Protein AF-A0AAE1P0F6-F1 (afdb_monomer_lite)

pLDDT: mean 73.43, std 17.37, range [42.53, 97.75]

Radius of gyration: 44.33 Å; chains: 1; bounding box: 72×64×159 Å

Foldseek 3Di:
DDDDDDDDDDDDDDVPVVVVVVVVVVVPPPDPPDPPPPDPDDDDVDVPLLNVLLVQLLVVVVVVDDLVVSCVVSVDDSVSSVVSVVQCVVVVNPDRDDPPDDPPDDPPQPPVLVVVLVVVCVVPVPDDPVNSVVVSCVVVVVPPVPPPPPPPPPPPPPPDDDDDDDDDDDDDDD

Sequence (174 aa):
MYYFRSAEVSLVFVPKLVQFLARIIIMGKKKDLTSDQISSRTKKKDLTSDQISSRTIVSLHKAKQSVKEITKIVGVSERTVRNWVAKFKSSGGIQTPAKKKRPGMVKKISLRIRNVITWQIDADPHITSRVLNEKKTSIVGKCISKNRWWMPAMTTLVTTGAVHGLNPTSLITR

Organism: NCBI:txid1843537

InterPro domains:
  IPR009057 Homedomain-like superfamily [SSF46689] (56-135)
  IPR036388 Winged helix-like DNA-binding domain superfamily [G3DSA:1.10.10.10] (41-95)

Structure (mmCIF, N/CA/C/O backbone):
data_AF-A0AAE1P0F6-F1
#
_entry.id   AF-A0AAE1P0F6-F1
#
loop_
_atom_site.group_PDB
_atom_site.id
_atom_site.type_symbol
_atom_site.label_atom_id
_atom_site.label_alt_id
_atom_site.label_comp_id
_atom_site.label_asym_id
_atom_site.label_entity_id
_atom_site.label_seq_id
_atom_site.pdbx_PDB_ins_code
_atom_site.Cartn_x
_atom_site.Cartn_y
_atom_site.Cartn_z
_atom_site.occupancy
_atom_site.B_iso_or_equiv
_atom_site.auth_seq_id
_atom_site.auth_comp_id
_atom_site.auth_asym_id
_atom_site.auth_atom_id
_atom_site.pdbx_PDB_model_num
ATOM 1 N N . MET A 1 1 ? -39.406 -5.003 86.682 1.00 58.59 1 MET A N 1
ATOM 2 C CA . MET A 1 1 ? -38.177 -4.694 87.445 1.00 58.59 1 MET A CA 1
ATOM 3 C C . MET A 1 1 ? -37.125 -5.744 87.115 1.00 58.59 1 MET A C 1
ATOM 5 O O . MET A 1 1 ? -37.352 -6.889 87.461 1.00 58.59 1 MET A O 1
ATOM 9 N N . TYR A 1 2 ? -36.075 -5.390 86.367 1.00 50.00 2 TYR A N 1
ATOM 10 C CA . TYR A 1 2 ? -34.651 -5.505 86.733 1.00 50.00 2 TYR A CA 1
ATOM 11 C C . TYR A 1 2 ? -33.810 -4.919 85.585 1.00 50.00 2 TYR A C 1
ATOM 13 O O . TYR A 1 2 ? -33.950 -5.293 84.425 1.00 50.00 2 TYR A O 1
ATOM 21 N N . TYR A 1 3 ? -33.007 -3.925 85.955 1.00 59.88 3 TYR A N 1
ATOM 22 C CA .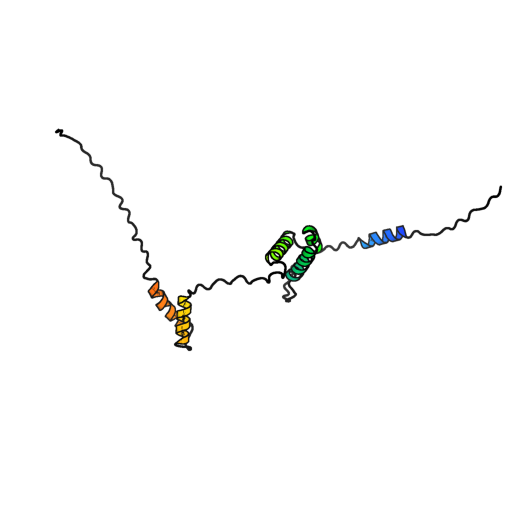 TYR A 1 3 ? -31.982 -3.240 85.173 1.00 59.88 3 TYR A CA 1
ATOM 23 C C . TYR A 1 3 ? -30.789 -4.165 84.924 1.00 59.88 3 TYR A C 1
ATOM 25 O O . TYR A 1 3 ? -30.462 -4.921 85.832 1.00 59.88 3 TYR A O 1
ATOM 33 N N . PHE A 1 4 ? -30.087 -4.016 83.793 1.00 51.00 4 PHE A N 1
ATOM 34 C CA . PHE A 1 4 ? -28.618 -4.120 83.663 1.00 51.00 4 PHE A CA 1
ATOM 35 C C . PHE A 1 4 ? -28.230 -4.000 82.177 1.00 51.00 4 PHE A C 1
ATOM 37 O O . PHE A 1 4 ? -28.912 -4.568 81.338 1.00 51.00 4 PHE A O 1
ATOM 44 N N . ARG A 1 5 ? -27.131 -3.400 81.723 1.00 53.66 5 ARG A N 1
ATOM 45 C CA . ARG A 1 5 ? -26.161 -2.395 82.185 1.00 53.66 5 ARG A CA 1
ATOM 46 C C . ARG A 1 5 ? -25.214 -2.255 80.986 1.00 53.66 5 ARG A C 1
ATOM 48 O O . ARG A 1 5 ? -24.864 -3.256 80.368 1.00 53.66 5 ARG A O 1
ATOM 55 N N . SER A 1 6 ? -24.845 -1.027 80.653 1.00 55.75 6 SER A N 1
ATOM 56 C CA . SER A 1 6 ? -23.909 -0.676 79.587 1.00 55.75 6 SER A CA 1
ATOM 57 C C . SER A 1 6 ? -22.593 -1.457 79.643 1.00 55.75 6 SER A C 1
ATOM 59 O O . SER A 1 6 ? -22.031 -1.646 80.722 1.00 55.75 6 SER A O 1
ATOM 61 N N . ALA A 1 7 ? -22.051 -1.773 78.468 1.00 57.16 7 ALA A N 1
ATOM 62 C CA . ALA A 1 7 ? -20.613 -1.864 78.257 1.00 57.16 7 ALA A CA 1
ATOM 63 C C . ALA A 1 7 ? -20.285 -1.262 76.888 1.00 57.16 7 ALA A C 1
ATOM 65 O O . ALA A 1 7 ? -20.519 -1.853 75.835 1.00 57.16 7 ALA A O 1
ATOM 66 N N . GLU A 1 8 ? -19.786 -0.033 76.944 1.00 59.59 8 GLU A N 1
ATOM 67 C CA . GLU A 1 8 ? -19.045 0.613 75.877 1.00 59.59 8 GLU A CA 1
ATOM 68 C C . GLU A 1 8 ? -17.806 -0.233 75.566 1.00 59.59 8 GLU A C 1
ATOM 70 O O . GLU A 1 8 ? -17.019 -0.540 76.462 1.00 59.59 8 GLU A O 1
ATOM 75 N N . VAL A 1 9 ? -17.608 -0.586 74.297 1.00 56.88 9 VAL A N 1
ATOM 76 C CA . VAL A 1 9 ? -16.277 -0.928 73.792 1.00 56.88 9 VAL A CA 1
ATOM 77 C C . VAL A 1 9 ? -15.974 0.015 72.644 1.00 56.88 9 VAL A C 1
ATOM 79 O O . VAL A 1 9 ? -16.419 -0.133 71.506 1.00 56.88 9 VAL A O 1
ATOM 82 N N . SER A 1 10 ? -15.222 1.033 73.021 1.00 63.47 10 SER A N 1
ATOM 83 C CA . SER A 1 10 ? -14.409 1.900 72.196 1.00 63.47 10 SER A CA 1
ATOM 84 C C . SER A 1 10 ? -13.486 1.080 71.284 1.00 63.47 10 SER A C 1
ATOM 86 O O . SER A 1 10 ? -12.541 0.437 71.726 1.00 63.47 10 SER A O 1
ATOM 88 N N . LEU A 1 11 ? -13.743 1.141 69.980 1.00 53.69 11 LEU A N 1
ATOM 89 C CA . LEU A 1 11 ? -12.832 0.688 68.926 1.00 53.69 11 LEU A CA 1
ATOM 90 C C . LEU A 1 11 ? -12.949 1.708 67.789 1.00 53.69 11 LEU A C 1
ATOM 92 O O . LEU A 1 11 ? -13.839 1.659 66.949 1.00 53.69 11 LEU A O 1
ATOM 96 N N . VAL A 1 12 ? -12.219 2.821 67.886 1.00 62.00 12 VAL A N 1
ATOM 97 C CA . VAL A 1 12 ? -10.879 2.941 67.289 1.00 62.00 12 VAL A CA 1
ATOM 98 C C . VAL A 1 12 ? -10.872 2.367 65.869 1.00 62.00 12 VAL A C 1
ATOM 100 O O . VAL A 1 12 ? -10.247 1.353 65.587 1.00 62.00 12 VAL A O 1
ATOM 103 N N . PHE A 1 13 ? -11.586 3.014 64.950 1.00 53.41 13 PHE A N 1
ATOM 104 C CA . PHE A 1 13 ? -11.381 2.765 63.528 1.00 53.41 13 PHE A CA 1
ATOM 105 C C . PHE A 1 13 ? -11.656 4.032 62.718 1.00 53.41 13 PHE A C 1
ATOM 107 O O . PHE A 1 13 ? -12.693 4.199 62.077 1.00 53.41 13 PHE A O 1
ATOM 114 N N . VAL A 1 14 ? -10.648 4.908 62.681 1.00 61.59 14 VAL A N 1
ATOM 115 C CA . VAL A 1 14 ? -10.537 5.988 61.690 1.00 61.59 14 VAL A CA 1
ATOM 116 C C . VAL A 1 14 ? -9.480 5.629 60.624 1.00 61.59 14 VAL A C 1
ATOM 118 O O . VAL A 1 14 ? -8.420 6.245 60.592 1.00 61.59 14 VAL A O 1
ATOM 121 N N . PRO A 1 15 ? -9.708 4.665 59.706 1.00 63.16 15 PRO A N 1
ATOM 122 C CA . PRO A 1 15 ? -8.825 4.477 58.552 1.00 63.16 15 PRO A CA 1
ATOM 123 C C . PRO A 1 15 ? -9.291 5.247 57.319 1.00 63.16 15 PRO A C 1
ATOM 125 O O . PRO A 1 15 ? -8.512 5.439 56.388 1.00 63.16 15 PRO A O 1
ATOM 128 N N . LYS A 1 16 ? -10.546 5.715 57.280 1.00 59.75 16 LYS A N 1
ATOM 129 C CA . LYS A 1 16 ? -11.088 6.354 56.071 1.00 59.75 16 LYS A CA 1
ATOM 130 C C . LYS A 1 16 ? -10.461 7.723 55.798 1.00 59.75 16 LYS A C 1
ATOM 132 O O . LYS A 1 16 ? -10.230 8.047 54.638 1.00 59.75 16 LYS A O 1
ATOM 137 N N . LEU A 1 17 ? -10.115 8.487 56.838 1.00 62.56 17 LEU A N 1
ATOM 138 C CA . LEU A 1 17 ? -9.475 9.797 56.667 1.00 62.56 17 LEU A CA 1
ATOM 139 C C . LEU A 1 17 ? -8.014 9.664 56.193 1.00 62.56 17 LEU A C 1
ATOM 141 O O . LEU A 1 17 ? -7.579 10.395 55.306 1.00 62.56 17 LEU A O 1
ATOM 145 N N . VAL A 1 18 ? -7.285 8.668 56.711 1.00 68.50 18 VAL A N 1
ATOM 146 C CA . VAL A 1 18 ? -5.905 8.358 56.292 1.00 68.50 18 VAL A CA 1
ATOM 147 C C . VAL A 1 18 ? -5.873 7.813 54.857 1.00 68.50 18 VAL A C 1
ATOM 149 O O . VAL A 1 18 ? -5.030 8.224 54.060 1.00 68.50 18 VAL A O 1
ATOM 152 N N . GLN A 1 19 ? -6.843 6.972 54.471 1.00 64.88 19 GLN A N 1
ATOM 153 C CA . GLN A 1 19 ? -6.997 6.528 53.078 1.00 64.88 19 GLN A CA 1
ATOM 154 C C . GLN A 1 19 ? -7.347 7.677 52.119 1.00 64.88 19 GLN A C 1
ATOM 156 O O . GLN A 1 19 ? -6.924 7.653 50.962 1.00 64.88 19 GLN A O 1
ATOM 161 N N . PHE A 1 20 ? -8.086 8.693 52.573 1.00 72.00 20 PHE A N 1
ATOM 162 C CA . PHE A 1 20 ? -8.435 9.846 51.742 1.00 72.00 20 PHE A CA 1
ATOM 163 C C . PHE A 1 20 ? -7.219 10.745 51.467 1.00 72.00 20 PHE A C 1
ATOM 165 O O . PHE A 1 20 ? -6.984 11.121 50.318 1.00 72.00 20 PHE A O 1
ATOM 172 N N . LEU A 1 21 ? -6.384 11.003 52.480 1.00 71.12 21 LEU A N 1
ATOM 173 C CA . LEU A 1 21 ? -5.153 11.788 52.314 1.00 71.12 21 LEU A CA 1
ATOM 174 C C . LEU A 1 21 ? -4.099 11.062 51.456 1.00 71.12 21 LEU A C 1
ATOM 176 O O . LEU A 1 21 ? -3.476 11.691 50.598 1.00 71.12 21 LEU A O 1
ATOM 180 N N . ALA A 1 22 ? -3.968 9.734 51.578 1.00 70.00 22 ALA A N 1
ATOM 181 C CA . ALA A 1 22 ? -3.107 8.937 50.693 1.00 70.00 22 ALA A CA 1
ATOM 182 C C . ALA A 1 22 ? -3.534 9.026 49.211 1.00 70.00 22 ALA A C 1
ATOM 184 O O . ALA A 1 22 ? -2.697 9.003 48.308 1.00 70.00 22 ALA A O 1
ATOM 185 N N . ARG A 1 23 ? -4.837 9.191 48.945 1.00 65.19 23 ARG A N 1
ATOM 186 C CA . ARG A 1 23 ? -5.386 9.313 47.587 1.00 65.19 23 ARG A CA 1
ATOM 187 C C . ARG A 1 23 ? -5.094 10.676 46.948 1.00 65.19 23 ARG A C 1
ATOM 189 O O . ARG A 1 23 ? -4.914 10.737 45.736 1.00 65.19 23 ARG A O 1
ATOM 196 N N . ILE A 1 24 ? -4.985 11.744 47.743 1.00 69.12 24 ILE A N 1
ATOM 197 C CA . ILE A 1 24 ? -4.649 13.094 47.254 1.00 69.12 24 ILE A CA 1
ATOM 198 C C . ILE A 1 24 ? -3.167 13.183 46.852 1.00 69.12 24 ILE A C 1
ATOM 200 O O . ILE A 1 24 ? -2.855 13.745 45.803 1.00 69.12 24 ILE A O 1
ATOM 204 N N . ILE A 1 25 ? -2.261 12.552 47.608 1.00 65.38 25 ILE A N 1
ATOM 205 C CA . ILE A 1 25 ? -0.817 12.545 47.299 1.00 65.38 25 ILE A CA 1
ATOM 206 C C . ILE A 1 25 ? -0.516 11.762 46.003 1.00 65.38 25 ILE A C 1
ATOM 208 O O . ILE A 1 25 ? 0.356 12.156 45.228 1.00 65.38 25 ILE A O 1
ATOM 212 N N . ILE A 1 26 ? -1.280 10.705 45.696 1.00 63.12 26 ILE A N 1
ATOM 213 C CA . ILE A 1 26 ? -1.104 9.912 44.463 1.00 63.12 26 ILE A CA 1
ATOM 214 C C . ILE A 1 26 ? -1.567 10.669 43.199 1.00 63.12 26 ILE A C 1
ATOM 216 O O . ILE A 1 26 ? -1.033 10.425 42.116 1.00 63.12 26 ILE A O 1
ATOM 220 N N . MET A 1 27 ? -2.494 11.630 43.299 1.00 62.22 27 MET A N 1
ATOM 221 C CA . MET A 1 27 ? -2.983 12.390 42.131 1.00 62.22 27 MET A CA 1
ATOM 222 C C . MET A 1 27 ? -2.108 13.602 41.748 1.00 62.22 27 MET A C 1
ATOM 224 O O . MET A 1 27 ? -2.384 14.268 40.752 1.00 62.22 27 MET A O 1
ATOM 228 N N . GLY A 1 28 ? -1.031 13.877 42.494 1.00 57.47 28 GLY A N 1
ATOM 229 C CA . GLY A 1 28 ? -0.195 15.076 42.349 1.00 57.47 28 GLY A CA 1
ATOM 230 C C . GLY A 1 28 ? 0.996 14.996 41.384 1.00 57.47 28 GLY A C 1
ATOM 231 O O . GLY A 1 28 ? 1.815 15.909 41.387 1.00 57.47 28 GLY A O 1
ATOM 232 N N . LYS A 1 29 ? 1.146 13.956 40.548 1.00 56.69 29 LYS A N 1
ATOM 233 C CA . LYS A 1 29 ? 2.194 13.931 39.501 1.00 56.69 29 LYS A CA 1
ATOM 234 C C . LYS A 1 29 ? 1.626 14.270 38.127 1.00 56.69 29 LYS A C 1
ATOM 236 O O . LYS A 1 29 ? 1.499 13.422 37.245 1.00 56.69 29 LYS A O 1
ATOM 241 N N . LYS A 1 30 ? 1.343 15.559 37.947 1.00 53.97 30 LYS A N 1
ATOM 242 C CA . LYS A 1 30 ? 1.234 16.203 36.637 1.00 53.97 30 LYS A CA 1
ATOM 243 C C . LYS A 1 30 ? 2.631 16.160 36.009 1.00 53.97 30 LYS A C 1
ATOM 245 O O . LYS A 1 30 ? 3.516 16.920 36.377 1.00 53.97 30 LYS A O 1
ATOM 250 N N . LYS A 1 31 ? 2.877 15.166 35.155 1.00 58.56 31 LYS A N 1
ATOM 251 C CA . LYS A 1 31 ? 4.033 15.196 34.261 1.00 58.56 31 LYS A CA 1
ATOM 252 C C . LYS A 1 31 ? 3.651 16.137 33.136 1.00 58.56 31 LYS A C 1
ATOM 254 O O . LYS A 1 31 ? 2.798 15.786 32.322 1.00 58.56 31 LYS A O 1
ATOM 259 N N . ASP A 1 32 ? 4.264 17.309 33.12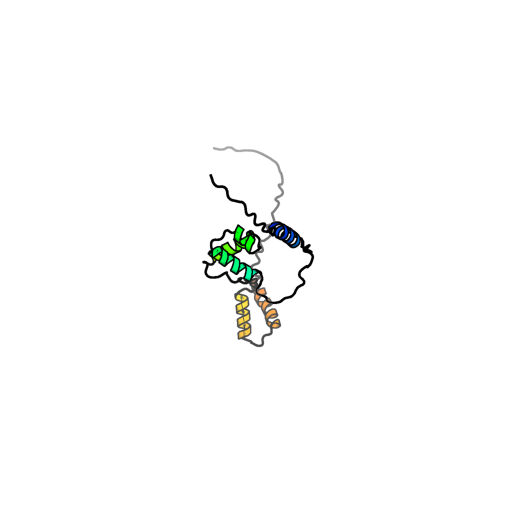2 1.00 55.88 32 ASP A N 1
ATOM 260 C CA . ASP A 1 32 ? 4.298 18.156 31.944 1.00 55.88 32 ASP A CA 1
ATOM 261 C C . ASP A 1 32 ? 5.004 17.356 30.846 1.00 55.88 32 ASP A C 1
ATOM 263 O O . ASP A 1 32 ? 6.229 17.216 30.813 1.00 55.88 32 ASP A O 1
ATOM 267 N N . LEU A 1 33 ? 4.189 16.709 30.009 1.00 56.84 33 LEU A N 1
ATOM 268 C CA . LEU A 1 33 ? 4.634 16.063 28.787 1.00 56.84 33 LEU A CA 1
ATOM 269 C C . LEU A 1 33 ? 5.065 17.181 27.841 1.00 56.84 33 LEU A C 1
ATOM 271 O O . LEU A 1 33 ? 4.272 17.764 27.107 1.00 56.84 33 LEU A O 1
ATOM 275 N N . THR A 1 34 ? 6.353 17.475 27.925 1.00 54.09 34 THR A N 1
ATOM 276 C CA . THR A 1 34 ? 7.137 18.230 26.961 1.00 54.09 34 THR A CA 1
ATOM 277 C C . THR A 1 34 ? 6.915 17.629 25.573 1.00 54.09 34 THR A C 1
ATOM 279 O O . THR A 1 34 ? 7.236 16.469 25.310 1.00 54.09 34 THR A O 1
ATOM 282 N N . SER A 1 35 ? 6.323 18.431 24.691 1.00 55.03 35 SER A N 1
ATOM 283 C CA . SER A 1 35 ? 5.920 18.099 23.322 1.00 55.03 35 SER A CA 1
ATOM 284 C C . SER A 1 35 ? 7.070 18.054 22.311 1.00 55.03 35 SER A C 1
ATOM 286 O O . SER A 1 35 ? 6.819 17.939 21.114 1.00 55.03 35 SER A O 1
ATOM 288 N N . ASP A 1 36 ? 8.326 18.123 22.753 1.00 50.66 36 ASP A N 1
ATOM 289 C CA . ASP A 1 36 ? 9.409 18.600 21.881 1.00 50.66 36 ASP A CA 1
ATOM 290 C C . ASP A 1 36 ? 10.419 17.523 21.470 1.00 50.66 36 ASP A C 1
ATOM 292 O O . ASP A 1 36 ? 11.461 17.821 20.889 1.00 50.66 36 ASP A O 1
ATOM 296 N N . GLN A 1 37 ? 10.108 16.241 21.672 1.00 54.28 37 GLN A N 1
ATOM 297 C CA . GLN A 1 37 ? 10.894 15.170 21.056 1.00 54.28 37 GLN A CA 1
ATOM 298 C C . GLN A 1 37 ? 10.357 14.852 19.664 1.00 54.28 37 GLN A C 1
ATOM 300 O O . GLN A 1 37 ? 9.640 13.876 19.425 1.00 54.28 37 GLN A O 1
ATOM 305 N N . ILE A 1 38 ? 10.773 15.702 18.725 1.00 52.97 38 ILE A N 1
ATOM 306 C CA . ILE A 1 38 ? 10.856 15.403 17.299 1.00 52.97 38 ILE A CA 1
ATOM 307 C C . ILE A 1 38 ? 11.775 14.186 17.142 1.00 52.97 38 ILE A C 1
ATOM 309 O O . ILE A 1 38 ? 12.987 14.285 16.983 1.00 52.97 38 ILE A O 1
ATOM 313 N N . SER A 1 39 ? 11.131 13.024 17.239 1.00 52.00 39 SER A N 1
ATOM 314 C CA . SER A 1 39 ? 11.394 11.740 16.597 1.00 52.00 39 SER A CA 1
ATOM 315 C C . SER A 1 39 ? 12.596 11.733 15.639 1.00 52.00 39 SER A C 1
ATOM 317 O O . SER A 1 39 ? 12.455 11.697 14.409 1.00 52.00 39 SER A O 1
ATOM 319 N N . SER A 1 40 ? 13.800 11.673 16.201 1.00 55.03 40 SER A N 1
ATOM 320 C CA . SER A 1 40 ? 15.031 11.383 15.480 1.00 55.03 40 SER A CA 1
ATOM 321 C C . SER A 1 40 ? 15.088 9.888 15.143 1.00 55.03 40 SER A C 1
ATOM 323 O O . SER A 1 40 ? 15.597 9.035 15.860 1.00 55.03 40 SER A O 1
ATOM 325 N N . ARG A 1 41 ? 14.507 9.572 13.985 1.00 52.44 41 ARG A N 1
ATOM 326 C CA . ARG A 1 41 ? 15.119 8.743 12.937 1.00 52.44 41 ARG A CA 1
ATOM 327 C C . ARG A 1 41 ? 15.996 7.571 13.424 1.00 52.44 41 ARG A C 1
ATOM 329 O O . ARG A 1 41 ? 17.182 7.526 13.120 1.00 52.44 41 ARG A O 1
ATOM 336 N N . THR A 1 42 ? 15.401 6.549 14.033 1.00 43.56 42 THR A N 1
ATOM 337 C CA . THR A 1 42 ? 16.022 5.215 14.093 1.00 43.56 42 THR A CA 1
ATOM 338 C C . THR A 1 42 ? 15.193 4.225 13.277 1.00 43.56 42 THR A C 1
ATOM 340 O O . THR A 1 42 ? 14.035 3.937 13.556 1.00 43.56 42 THR A O 1
ATOM 343 N N . LYS A 1 43 ? 15.783 3.747 12.174 1.00 50.28 43 LYS A N 1
ATOM 344 C CA . LYS A 1 43 ? 15.192 2.755 11.269 1.00 50.28 43 LYS A CA 1
ATOM 345 C C . LYS A 1 43 ? 15.430 1.352 11.829 1.00 50.28 43 LYS A C 1
ATOM 347 O O . LYS A 1 43 ? 16.262 0.616 11.303 1.00 50.28 43 LYS A O 1
ATOM 352 N N . LYS A 1 44 ? 14.702 0.967 12.872 1.00 42.53 44 LYS A N 1
ATOM 353 C CA . LYS A 1 44 ? 14.493 -0.454 13.169 1.00 42.53 44 LYS A CA 1
ATOM 354 C C . LYS A 1 44 ? 13.242 -0.905 12.416 1.00 42.53 44 LYS A C 1
ATOM 356 O O . LYS A 1 44 ? 12.253 -0.179 12.353 1.00 42.53 44 LYS A O 1
ATOM 361 N N . LYS A 1 45 ? 13.304 -2.068 11.759 1.00 47.84 45 LYS A N 1
ATOM 362 C CA . LYS A 1 45 ? 12.138 -2.713 11.127 1.00 47.84 45 LYS A CA 1
ATOM 363 C C . LYS A 1 45 ? 11.295 -3.370 12.222 1.00 47.84 45 LYS A C 1
ATOM 365 O O . LYS A 1 45 ? 11.047 -4.570 12.183 1.00 47.84 45 LYS A O 1
ATOM 370 N N . ASP A 1 46 ? 10.907 -2.579 13.210 1.00 50.47 46 ASP A N 1
ATOM 371 C CA . ASP A 1 46 ? 9.890 -2.967 14.169 1.00 50.47 46 ASP A CA 1
ATOM 372 C C . ASP A 1 46 ? 8.589 -3.098 13.371 1.00 50.47 46 ASP A C 1
ATOM 374 O O . ASP A 1 46 ? 8.357 -2.325 12.430 1.00 50.47 46 ASP A O 1
ATOM 378 N N . LEU A 1 47 ? 7.778 -4.119 13.671 1.00 54.28 47 LEU A N 1
ATOM 379 C CA . LEU A 1 47 ? 6.421 -4.241 13.128 1.00 54.28 47 LEU A CA 1
ATOM 380 C C . LEU A 1 47 ? 5.793 -2.852 13.168 1.00 54.28 47 LEU A C 1
ATOM 382 O O . LEU A 1 47 ? 5.694 -2.250 14.236 1.00 54.28 47 LEU A O 1
ATOM 386 N N . THR A 1 48 ? 5.488 -2.307 11.988 1.00 70.94 48 THR A N 1
ATOM 387 C CA . THR A 1 48 ? 5.163 -0.883 11.855 1.00 70.94 48 THR A CA 1
ATOM 388 C C . THR A 1 48 ? 4.014 -0.609 12.821 1.00 70.94 48 THR A C 1
ATOM 390 O O . THR A 1 48 ? 3.098 -1.426 12.870 1.00 70.94 48 THR A O 1
ATOM 393 N N . SER A 1 49 ? 4.039 0.475 13.601 1.00 67.62 49 SER A N 1
ATOM 394 C CA . SER A 1 49 ? 2.946 0.806 14.543 1.00 67.62 49 SER A CA 1
ATOM 395 C C . SER A 1 49 ? 1.552 0.642 13.896 1.00 67.62 49 SER A C 1
ATOM 397 O O . SER A 1 49 ? 0.612 0.117 14.498 1.00 67.62 49 SER A O 1
ATOM 399 N N . ASP A 1 50 ? 1.467 0.938 12.596 1.00 70.38 50 ASP A N 1
ATOM 400 C CA . ASP A 1 50 ? 0.318 0.687 11.723 1.00 70.38 50 ASP A CA 1
ATOM 401 C C . ASP A 1 50 ? -0.155 -0.777 11.673 1.00 70.38 50 ASP A C 1
ATOM 403 O O . ASP A 1 50 ? -1.356 -1.043 11.662 1.00 70.38 50 ASP A O 1
ATOM 407 N N . GLN A 1 51 ? 0.759 -1.747 11.616 1.00 72.88 51 GLN A N 1
ATOM 408 C CA . GLN A 1 51 ? 0.448 -3.177 11.587 1.00 72.88 51 GLN A CA 1
ATOM 409 C C . GLN A 1 51 ? -0.134 -3.643 12.920 1.00 72.88 51 GLN A C 1
ATOM 411 O O . GLN A 1 51 ? -1.141 -4.356 12.915 1.00 72.88 51 GLN A O 1
ATOM 416 N N . ILE A 1 52 ? 0.452 -3.201 14.037 1.00 75.94 52 ILE A N 1
ATOM 417 C CA . ILE A 1 52 ? -0.041 -3.514 15.386 1.00 75.94 52 ILE A CA 1
ATOM 418 C C . ILE A 1 52 ? -1.439 -2.906 15.566 1.00 75.94 52 ILE A C 1
ATOM 420 O O . ILE A 1 52 ? -2.377 -3.623 15.914 1.00 75.94 52 ILE A O 1
ATOM 424 N N . SER A 1 53 ? -1.606 -1.635 15.187 1.00 73.31 53 SER A N 1
ATOM 425 C CA . SER A 1 53 ? -2.890 -0.924 15.235 1.00 73.31 53 SER A CA 1
ATOM 426 C C . SER A 1 53 ? -3.954 -1.562 14.333 1.00 73.31 53 SER A C 1
ATOM 428 O O . SER A 1 53 ? -5.118 -1.661 14.706 1.00 73.31 53 SER A O 1
ATOM 430 N N . SER A 1 54 ? -3.587 -2.047 13.143 1.00 84.81 54 SER A N 1
ATOM 431 C CA . SER A 1 54 ? -4.558 -2.671 12.234 1.00 84.81 54 SER A CA 1
ATOM 432 C C . SER A 1 54 ? -5.121 -3.989 12.779 1.00 84.81 54 SER A C 1
ATOM 434 O O . SER A 1 54 ? -6.311 -4.255 12.610 1.00 84.81 54 SER A O 1
ATOM 436 N N . ARG A 1 55 ? -4.300 -4.805 13.457 1.00 89.56 55 ARG A N 1
ATOM 437 C CA . A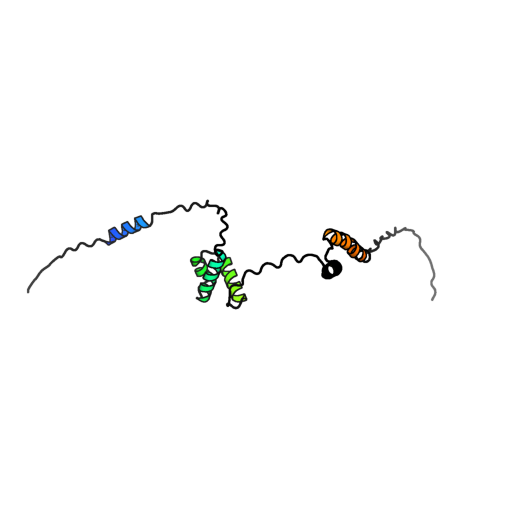RG A 1 55 ? -4.744 -6.082 14.038 1.00 89.56 55 ARG A CA 1
ATOM 438 C C . ARG A 1 55 ? -5.683 -5.857 15.218 1.00 89.56 55 ARG A C 1
ATOM 440 O O . ARG A 1 55 ? -6.730 -6.498 15.259 1.00 89.56 55 ARG A O 1
ATOM 447 N N . THR A 1 56 ? -5.344 -4.930 16.115 1.00 92.94 56 THR A N 1
ATOM 448 C CA . THR A 1 56 ? -6.184 -4.589 17.275 1.00 92.94 56 THR A CA 1
ATOM 449 C C . THR A 1 56 ? -7.508 -3.954 16.851 1.00 92.94 56 THR A C 1
ATOM 451 O O . THR A 1 56 ? -8.561 -4.343 17.350 1.00 92.94 56 THR A O 1
ATOM 454 N N . ILE A 1 57 ? -7.502 -3.050 15.863 1.00 94.00 57 ILE A N 1
ATOM 455 C CA . ILE A 1 57 ? -8.741 -2.477 15.308 1.00 94.00 57 ILE A CA 1
ATOM 456 C C . ILE A 1 57 ? -9.644 -3.579 14.733 1.00 94.00 57 ILE A C 1
ATOM 458 O O . ILE A 1 57 ? -10.848 -3.592 14.992 1.00 94.00 57 ILE A O 1
ATOM 462 N N . VAL A 1 58 ? -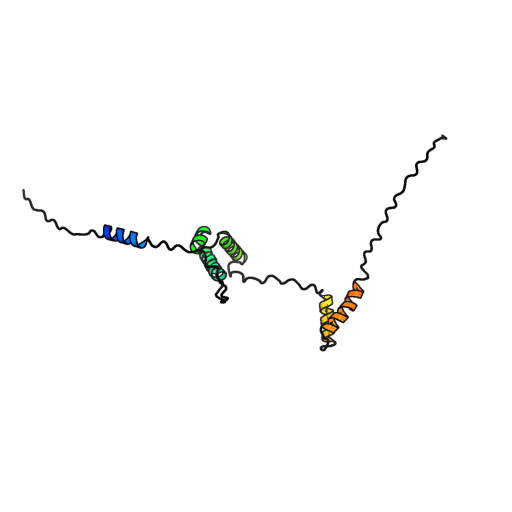9.079 -4.517 13.964 1.00 93.44 58 VAL A N 1
ATOM 463 C CA . VAL A 1 58 ? -9.852 -5.613 13.360 1.00 93.44 58 VAL A CA 1
ATOM 464 C C . VAL A 1 58 ? -10.393 -6.573 14.422 1.00 93.44 58 VAL A C 1
ATOM 466 O O . VAL A 1 58 ? -11.550 -6.984 14.315 1.00 93.44 58 VAL A O 1
ATOM 469 N N . SER A 1 59 ? -9.611 -6.919 15.451 1.00 94.56 59 SER A N 1
ATOM 470 C CA . SER A 1 59 ? -10.080 -7.797 16.532 1.00 94.56 59 SER A CA 1
ATOM 471 C C . SER A 1 59 ? -11.220 -7.161 17.331 1.00 94.56 59 SER A C 1
ATOM 473 O O . SER A 1 59 ? -12.227 -7.822 17.572 1.00 94.56 59 SER A O 1
ATOM 475 N N . LEU A 1 60 ? -11.118 -5.870 17.667 1.00 96.12 60 LEU A N 1
ATOM 476 C CA . LEU A 1 60 ? -12.178 -5.147 18.383 1.00 96.12 60 LEU A CA 1
ATOM 477 C C . LEU A 1 60 ? -13.443 -4.982 17.527 1.00 96.12 60 LEU A C 1
ATOM 479 O O . LEU A 1 60 ? -14.557 -5.132 18.025 1.00 96.12 60 LEU A O 1
ATOM 483 N N . HIS A 1 61 ? -13.292 -4.753 16.219 1.00 95.69 61 HIS A N 1
ATOM 484 C CA . HIS A 1 61 ? -14.433 -4.719 15.302 1.00 95.69 61 HIS A CA 1
ATOM 485 C C . HIS A 1 61 ? -15.125 -6.091 15.186 1.00 95.69 61 HIS A C 1
ATOM 487 O O . HIS A 1 61 ? -16.352 -6.150 15.124 1.00 95.69 61 HIS A O 1
ATOM 493 N N . LYS A 1 62 ? -14.377 -7.208 15.187 1.00 94.69 62 LYS A N 1
ATOM 494 C CA . LYS A 1 62 ? -14.964 -8.566 15.244 1.00 94.69 62 LYS A CA 1
ATOM 495 C C . LYS A 1 62 ? -15.752 -8.797 16.537 1.00 94.69 62 LYS A C 1
ATOM 497 O O . LYS A 1 62 ? -16.793 -9.445 16.493 1.00 94.69 62 LYS A O 1
ATOM 502 N N . ALA A 1 63 ? -15.312 -8.199 17.645 1.00 96.31 63 ALA A N 1
ATOM 503 C CA . ALA A 1 63 ? -16.044 -8.163 18.912 1.00 96.31 63 ALA A CA 1
ATOM 504 C C . ALA A 1 63 ? -17.250 -7.193 18.913 1.00 96.31 63 ALA A C 1
ATOM 506 O O . ALA A 1 63 ? -17.848 -6.970 19.960 1.00 96.31 63 ALA A O 1
ATOM 507 N N . LYS A 1 64 ? -17.621 -6.625 17.753 1.00 96.81 64 LYS A N 1
ATOM 508 C CA . LYS A 1 64 ? -18.756 -5.704 17.555 1.00 96.81 64 LYS A CA 1
ATOM 509 C C . LYS A 1 64 ? -18.697 -4.419 18.397 1.00 96.81 64 LYS A C 1
ATOM 511 O O . LYS A 1 64 ? -19.734 -3.807 18.638 1.00 96.81 64 LYS A O 1
ATOM 516 N N . GLN A 1 65 ? -17.506 -3.976 18.801 1.00 97.75 65 GLN A N 1
ATOM 517 C CA . GLN A 1 65 ? -17.362 -2.690 19.487 1.00 97.75 65 GLN A CA 1
ATOM 518 C C . GLN A 1 65 ? -17.663 -1.505 18.566 1.00 97.75 65 GLN A C 1
ATOM 520 O O . GLN A 1 65 ? -17.437 -1.557 17.348 1.00 97.75 65 GLN A O 1
ATOM 525 N N . SER A 1 66 ? -18.147 -0.411 19.156 1.00 97.56 66 SER A N 1
ATOM 526 C CA . SER A 1 66 ? -18.423 0.810 18.404 1.00 97.56 66 SER A CA 1
ATOM 527 C C . SER A 1 66 ? -17.121 1.478 17.948 1.00 97.56 66 SER A C 1
ATOM 529 O O . SER A 1 66 ? -16.089 1.420 18.616 1.00 97.56 66 SER A O 1
ATOM 531 N N . VAL A 1 67 ? -17.150 2.172 16.806 1.00 96.56 67 VAL A N 1
ATOM 532 C CA . VAL A 1 67 ? -15.961 2.875 16.280 1.00 96.56 67 VAL A CA 1
ATOM 533 C C . VAL A 1 67 ? -15.406 3.868 17.311 1.00 96.56 67 VAL A C 1
ATOM 535 O O . VAL A 1 67 ? -14.193 3.983 17.459 1.00 96.56 67 VAL A O 1
ATOM 538 N N . LYS A 1 68 ? -16.287 4.536 18.069 1.00 97.31 68 LYS A N 1
ATOM 539 C CA . LYS A 1 68 ? -15.910 5.486 19.125 1.00 97.31 68 LYS A CA 1
ATOM 540 C C . LYS A 1 68 ? -15.158 4.806 20.277 1.00 97.31 68 LYS A C 1
ATOM 542 O O . LYS A 1 68 ? -14.168 5.354 20.753 1.00 97.31 68 LYS A O 1
ATOM 547 N N . GLU A 1 69 ? -15.567 3.615 20.708 1.00 97.31 69 GLU A N 1
ATOM 548 C CA . GLU A 1 69 ? -14.826 2.844 21.723 1.00 97.31 69 GLU A CA 1
ATOM 549 C C . GLU A 1 69 ? -13.448 2.434 21.214 1.00 97.31 69 GLU A C 1
ATOM 551 O O . GLU A 1 69 ? -12.446 2.671 21.888 1.00 97.31 69 GLU A O 1
ATOM 556 N N . ILE A 1 70 ? -13.381 1.927 19.981 1.00 96.19 70 ILE A N 1
ATOM 557 C CA . ILE A 1 70 ? -12.119 1.515 19.357 1.00 96.19 70 ILE A CA 1
ATOM 558 C C . ILE A 1 70 ? -11.142 2.696 19.286 1.00 96.19 70 ILE A C 1
ATOM 560 O O . ILE A 1 70 ? -9.961 2.533 19.587 1.00 96.19 70 ILE A O 1
ATOM 564 N N . THR A 1 71 ? -11.618 3.902 18.949 1.00 93.56 71 THR A N 1
ATOM 565 C CA . THR A 1 71 ? -10.754 5.097 18.934 1.00 93.56 71 THR A CA 1
ATOM 566 C C . THR A 1 71 ? -10.182 5.434 20.306 1.00 93.56 71 THR A C 1
ATOM 568 O O . THR A 1 71 ? -9.009 5.787 20.392 1.00 93.56 71 THR A O 1
ATOM 571 N N . LYS A 1 72 ? -10.969 5.274 21.379 1.00 94.12 72 LYS A N 1
ATOM 572 C CA . LYS A 1 72 ? -10.515 5.522 22.754 1.00 94.12 72 LYS A CA 1
ATOM 573 C C . LYS A 1 72 ? -9.490 4.485 23.211 1.00 94.12 72 LYS A C 1
ATOM 575 O O . LYS A 1 72 ? -8.524 4.851 23.865 1.00 94.12 72 LYS A O 1
ATOM 580 N N . ILE A 1 73 ? -9.691 3.216 22.850 1.00 92.12 73 ILE A N 1
ATOM 581 C CA . ILE A 1 73 ? -8.809 2.108 23.246 1.00 92.12 73 ILE A CA 1
ATOM 582 C C . ILE A 1 73 ? -7.468 2.176 22.507 1.00 92.12 73 ILE A C 1
ATOM 584 O O . ILE A 1 73 ? -6.419 2.010 23.120 1.00 92.12 73 ILE A O 1
ATOM 588 N N . VAL A 1 74 ? -7.494 2.399 21.189 1.00 91.50 74 VAL A N 1
ATOM 589 C CA . VAL A 1 74 ? -6.284 2.329 20.348 1.00 91.50 74 VAL A CA 1
ATOM 590 C C . VAL A 1 74 ? -5.575 3.689 20.247 1.00 91.50 74 VAL A C 1
ATOM 592 O O . VAL A 1 74 ? -4.396 3.740 19.913 1.00 91.50 74 VAL A O 1
ATOM 595 N N . GLY A 1 75 ? -6.261 4.802 20.534 1.00 89.38 75 GLY A N 1
ATOM 596 C CA . GLY A 1 75 ? -5.673 6.146 20.473 1.00 89.38 75 GLY A CA 1
ATOM 597 C C . GLY A 1 75 ? -5.451 6.670 19.047 1.00 89.38 75 GLY A C 1
ATOM 598 O O . GLY A 1 75 ? -4.572 7.496 18.819 1.00 89.38 75 GLY A O 1
ATOM 599 N N . VAL A 1 76 ? -6.228 6.192 18.069 1.00 88.56 76 VAL A N 1
ATOM 600 C CA . VAL A 1 76 ? -6.151 6.614 16.653 1.00 88.56 76 VAL A CA 1
ATOM 601 C C . VAL A 1 76 ? -7.378 7.422 16.258 1.00 88.56 76 VAL A C 1
ATOM 603 O O . VAL A 1 76 ? -8.466 7.233 16.800 1.00 88.56 76 VAL A O 1
ATOM 606 N N . SER A 1 77 ? -7.227 8.289 15.253 1.00 90.75 77 SER A N 1
ATOM 607 C CA . SER A 1 77 ? -8.342 9.089 14.744 1.00 90.75 77 SER A CA 1
ATOM 608 C C . SER A 1 77 ? -9.477 8.219 14.198 1.00 90.75 77 SER A C 1
ATOM 610 O O . SER A 1 77 ? -9.253 7.191 13.550 1.00 90.75 77 SER A O 1
ATOM 612 N N . GLU A 1 78 ? -10.716 8.675 14.384 1.00 95.06 78 GLU A N 1
ATOM 613 C CA . GLU A 1 78 ? -11.912 7.957 13.930 1.00 95.06 78 GLU A CA 1
ATOM 614 C C . GLU A 1 78 ? -11.883 7.661 12.425 1.00 95.06 78 GLU A C 1
ATOM 616 O O . GLU A 1 78 ? -12.233 6.564 11.988 1.00 95.06 78 GLU A O 1
ATOM 621 N N . ARG A 1 79 ? -11.368 8.603 11.624 1.00 94.19 79 ARG A N 1
ATOM 622 C CA . ARG A 1 79 ? -11.169 8.428 10.178 1.00 94.19 79 ARG A CA 1
ATOM 623 C C . ARG A 1 79 ? -10.270 7.230 9.858 1.00 94.19 79 ARG A C 1
ATOM 625 O O . ARG A 1 79 ? -10.554 6.487 8.920 1.00 94.19 79 ARG A O 1
ATOM 632 N N . THR A 1 80 ? -9.206 7.029 10.633 1.00 91.50 80 THR A N 1
ATOM 633 C CA . THR A 1 80 ? -8.272 5.906 10.460 1.00 91.50 80 THR A CA 1
ATOM 634 C C . THR A 1 80 ? -8.953 4.582 10.776 1.00 91.50 80 THR A C 1
ATOM 636 O O . THR A 1 80 ? -8.872 3.650 9.974 1.00 91.50 80 THR A O 1
ATOM 639 N N . VAL A 1 81 ? -9.691 4.518 11.888 1.00 94.00 81 VAL A N 1
ATOM 640 C CA . VAL A 1 81 ? -10.459 3.326 12.278 1.00 94.00 81 VAL A CA 1
ATOM 641 C C . VAL A 1 81 ? -11.502 2.979 11.212 1.00 94.00 81 VAL A C 1
ATOM 643 O O . VAL A 1 81 ? -11.531 1.844 10.735 1.00 94.00 81 VAL A O 1
ATOM 646 N N . ARG A 1 82 ? -12.296 3.958 10.749 1.00 95.69 82 ARG A N 1
ATOM 647 C CA . ARG A 1 82 ? -13.290 3.762 9.675 1.00 95.69 82 ARG A CA 1
ATOM 648 C C . ARG A 1 82 ? -12.650 3.238 8.387 1.00 95.69 82 ARG A C 1
ATOM 650 O O . ARG A 1 82 ? -13.156 2.282 7.803 1.00 95.69 82 ARG A O 1
ATOM 657 N N . ASN A 1 83 ? -11.516 3.807 7.972 1.00 93.38 83 ASN A N 1
ATOM 658 C CA . ASN A 1 83 ? -10.782 3.347 6.789 1.00 93.38 83 ASN A CA 1
ATOM 659 C C . ASN A 1 83 ? -10.302 1.894 6.921 1.00 93.38 83 ASN A C 1
ATOM 661 O O . ASN A 1 83 ? -10.365 1.137 5.951 1.00 93.38 83 ASN A O 1
ATOM 665 N N . TRP A 1 84 ? -9.815 1.490 8.096 1.00 92.12 84 TRP A N 1
ATOM 666 C CA . TRP A 1 84 ? -9.397 0.108 8.341 1.00 92.12 84 TRP A CA 1
ATOM 667 C C . TRP A 1 84 ? -10.573 -0.863 8.327 1.00 92.12 84 TRP A C 1
ATOM 669 O O . TRP A 1 84 ? -10.496 -1.895 7.660 1.00 92.12 84 TRP A O 1
ATOM 679 N N . VAL A 1 85 ? -11.676 -0.509 8.986 1.00 93.56 85 VAL A N 1
ATOM 680 C CA . VAL A 1 85 ? -12.908 -1.309 8.985 1.00 93.56 85 VAL A CA 1
ATOM 681 C C . VAL A 1 85 ? -13.456 -1.473 7.563 1.00 93.56 85 VAL A C 1
ATOM 683 O O . VAL A 1 85 ? -13.799 -2.585 7.165 1.00 93.56 85 VAL A O 1
ATOM 686 N N . ALA A 1 86 ? -13.480 -0.403 6.763 1.00 93.44 86 ALA A N 1
ATOM 687 C CA . ALA A 1 86 ? -13.921 -0.459 5.369 1.00 93.44 86 ALA A CA 1
ATOM 688 C C . ALA A 1 86 ? -13.045 -1.397 4.520 1.00 93.44 86 ALA A C 1
ATOM 690 O O . ALA A 1 86 ? -13.567 -2.225 3.770 1.00 93.44 86 ALA A O 1
ATOM 691 N N . LYS A 1 87 ? -11.714 -1.327 4.679 1.00 90.81 87 LYS A N 1
ATOM 692 C CA . LYS A 1 87 ? -10.776 -2.241 4.004 1.00 90.81 87 LYS A CA 1
ATOM 693 C C . LYS A 1 87 ? -10.981 -3.695 4.420 1.00 90.81 87 LYS A C 1
ATOM 695 O O . LYS A 1 87 ? -10.947 -4.565 3.559 1.00 90.81 87 LYS A O 1
ATOM 700 N N . PHE A 1 88 ? -11.201 -3.944 5.710 1.00 91.25 88 PHE A N 1
ATOM 701 C CA . PHE A 1 88 ? -11.445 -5.282 6.248 1.00 91.25 88 PHE A CA 1
ATOM 702 C C . PHE A 1 88 ? -12.749 -5.896 5.716 1.00 91.25 88 PHE A C 1
ATOM 704 O O . PHE A 1 88 ? -12.768 -7.060 5.322 1.00 91.25 88 PHE A O 1
ATOM 711 N N . LYS A 1 89 ? -13.826 -5.102 5.638 1.00 92.06 89 LYS A N 1
ATOM 712 C CA . LYS A 1 89 ? -15.091 -5.533 5.020 1.00 92.06 89 LYS A CA 1
ATOM 713 C C . LYS A 1 89 ? -14.917 -5.820 3.526 1.00 92.06 89 LYS A C 1
ATOM 715 O O . LYS A 1 89 ? -15.383 -6.846 3.046 1.00 92.06 89 LYS A O 1
ATOM 720 N N . SER A 1 90 ? -14.186 -4.959 2.816 1.00 90.44 90 SER A N 1
ATOM 721 C CA . SER A 1 90 ? -13.930 -5.117 1.375 1.00 90.44 90 SER A CA 1
ATOM 722 C C . SER A 1 90 ? -13.070 -6.344 1.041 1.00 90.44 90 SER A C 1
ATOM 724 O O . SER A 1 90 ? -13.177 -6.872 -0.059 1.00 90.44 90 SER A O 1
ATOM 726 N N . SER A 1 91 ? -12.212 -6.807 1.960 1.00 88.44 91 SER A N 1
ATOM 727 C CA . SER A 1 91 ? -11.374 -8.001 1.764 1.00 88.44 91 SER A CA 1
ATOM 728 C C . SER A 1 91 ? -12.042 -9.317 2.181 1.00 88.44 91 SER A C 1
ATOM 730 O O . SER A 1 91 ? -11.372 -10.348 2.217 1.00 88.44 91 SER A O 1
ATOM 732 N N . GLY A 1 92 ? -13.335 -9.303 2.526 1.00 88.62 92 GLY A N 1
ATOM 733 C CA . GLY A 1 92 ? -14.067 -10.505 2.941 1.00 88.62 92 GLY A CA 1
ATOM 734 C C . GLY A 1 92 ? -13.703 -11.012 4.341 1.00 88.62 92 GLY A C 1
ATOM 735 O O . GLY A 1 92 ? -14.003 -12.148 4.681 1.00 88.62 92 GLY A O 1
ATOM 736 N N . GLY A 1 93 ? -13.039 -10.199 5.168 1.00 79.75 93 GLY A N 1
ATOM 737 C CA . GLY A 1 93 ? -12.826 -10.495 6.588 1.00 79.75 93 GLY A CA 1
ATOM 738 C C . GLY A 1 93 ? -11.768 -11.557 6.933 1.00 79.75 93 GLY A C 1
ATOM 739 O O . GLY A 1 93 ? -11.550 -11.837 8.117 1.00 79.75 93 GLY A O 1
ATOM 740 N N . ILE A 1 94 ? -11.089 -12.124 5.932 1.00 72.81 94 ILE A N 1
ATOM 741 C CA . ILE A 1 94 ? -10.130 -13.225 6.123 1.00 72.81 94 ILE A CA 1
ATOM 742 C C . ILE A 1 94 ? -8.755 -12.687 6.539 1.00 72.81 94 ILE A C 1
ATOM 744 O O . ILE A 1 94 ? -8.187 -13.149 7.525 1.00 72.81 94 ILE A O 1
ATOM 748 N N . GLN A 1 95 ? -8.242 -11.657 5.857 1.00 72.81 95 GLN A N 1
ATOM 749 C CA . GLN A 1 95 ? -6.977 -11.002 6.204 1.00 72.81 95 GLN A CA 1
ATOM 750 C C . GLN A 1 95 ? -6.991 -9.511 5.857 1.00 72.81 95 GLN A C 1
ATOM 752 O O . GLN A 1 95 ? -7.597 -9.075 4.872 1.00 72.81 95 GLN A O 1
ATOM 757 N N . THR A 1 96 ? -6.286 -8.723 6.673 1.00 70.31 96 THR A N 1
ATOM 758 C CA . THR A 1 96 ? -5.955 -7.332 6.361 1.00 70.31 96 THR A CA 1
ATOM 759 C C . THR A 1 96 ? -5.153 -7.323 5.060 1.00 70.31 96 THR A C 1
ATOM 761 O O . THR A 1 96 ? -4.105 -7.971 5.012 1.00 70.31 96 THR A O 1
ATOM 764 N N . PRO A 1 97 ? -5.606 -6.633 3.996 1.00 67.00 97 PRO A N 1
ATOM 765 C CA . PRO A 1 97 ? -4.918 -6.684 2.718 1.00 67.00 97 PRO A CA 1
ATOM 766 C C . PRO A 1 97 ? -3.488 -6.186 2.905 1.00 67.00 97 PRO A C 1
ATOM 768 O O . PRO A 1 97 ? -3.267 -5.054 3.351 1.00 67.00 97 PRO A O 1
ATOM 771 N N . ALA A 1 98 ? -2.514 -7.034 2.562 1.00 74.62 98 ALA A N 1
ATOM 772 C CA . ALA A 1 98 ? -1.130 -6.607 2.469 1.00 74.62 98 ALA A CA 1
ATOM 773 C C . ALA A 1 98 ? -1.084 -5.361 1.578 1.00 74.62 98 ALA A C 1
ATOM 775 O O . ALA A 1 98 ? -1.764 -5.296 0.548 1.00 74.62 98 ALA A O 1
ATOM 776 N N . LYS A 1 99 ? -0.322 -4.344 1.993 1.00 76.75 99 LYS A N 1
ATOM 777 C CA . LYS A 1 99 ? -0.185 -3.100 1.233 1.00 76.75 99 LYS A CA 1
ATOM 778 C C . LYS A 1 99 ? 0.350 -3.455 -0.154 1.00 76.75 99 LYS A C 1
ATOM 780 O O . LYS A 1 99 ? 1.549 -3.679 -0.316 1.00 76.75 99 LYS A O 1
ATOM 785 N N . LYS A 1 100 ? -0.536 -3.526 -1.154 1.00 79.00 100 LYS A N 1
ATOM 786 C CA . LYS A 1 100 ? -0.129 -3.730 -2.543 1.00 79.00 100 LYS A CA 1
ATOM 787 C C . LYS A 1 100 ? 0.792 -2.570 -2.895 1.00 79.00 100 LYS A C 1
ATOM 789 O O . LYS A 1 100 ? 0.445 -1.405 -2.673 1.00 79.00 100 LYS A O 1
ATOM 794 N N . LYS A 1 101 ? 1.993 -2.881 -3.389 1.00 82.94 101 LYS A N 1
ATOM 795 C CA . LYS A 1 101 ? 2.859 -1.849 -3.960 1.00 82.94 101 LYS A CA 1
ATOM 796 C C . LYS A 1 101 ? 2.042 -1.176 -5.056 1.00 82.94 101 LYS A C 1
ATOM 798 O O . LYS A 1 101 ? 1.411 -1.871 -5.853 1.00 82.94 101 LYS A O 1
ATOM 803 N N . ARG A 1 102 ? 2.004 0.161 -5.060 1.00 85.12 102 ARG A N 1
ATOM 804 C CA . ARG A 1 102 ? 1.427 0.884 -6.196 1.00 85.12 102 ARG A CA 1
ATOM 805 C C . ARG A 1 102 ? 2.105 0.322 -7.448 1.00 85.12 102 ARG A C 1
ATOM 807 O O . ARG A 1 102 ? 3.336 0.202 -7.410 1.00 85.12 102 ARG A O 1
ATOM 814 N N . PRO A 1 103 ? 1.351 -0.077 -8.488 1.00 85.94 103 PRO A N 1
ATOM 815 C CA . PRO A 1 103 ? 1.980 -0.471 -9.736 1.00 85.94 103 PRO A CA 1
ATOM 816 C C . PRO A 1 103 ? 2.913 0.674 -10.123 1.00 85.94 103 PRO A C 1
ATOM 818 O O . PRO A 1 103 ? 2.511 1.840 -10.117 1.00 85.94 103 PRO A O 1
ATOM 821 N N . GLY A 1 104 ? 4.194 0.356 -10.305 1.00 89.12 104 GLY A N 1
ATOM 822 C CA . GLY A 1 104 ? 5.166 1.363 -10.703 1.00 89.12 104 GLY A CA 1
ATOM 823 C C . GLY A 1 104 ? 4.718 2.014 -12.007 1.00 89.12 104 GLY A C 1
ATOM 824 O O . GLY A 1 104 ? 3.950 1.422 -12.768 1.00 89.12 104 GLY A O 1
ATOM 825 N N . MET A 1 105 ? 5.206 3.226 -12.274 1.00 87.38 105 MET A N 1
ATOM 826 C CA . MET A 1 105 ? 4.985 3.865 -13.568 1.00 87.38 105 MET A CA 1
ATOM 827 C C . MET A 1 105 ? 5.387 2.884 -14.672 1.00 87.38 105 MET A C 1
ATOM 829 O O . MET A 1 105 ? 6.534 2.431 -14.722 1.00 87.3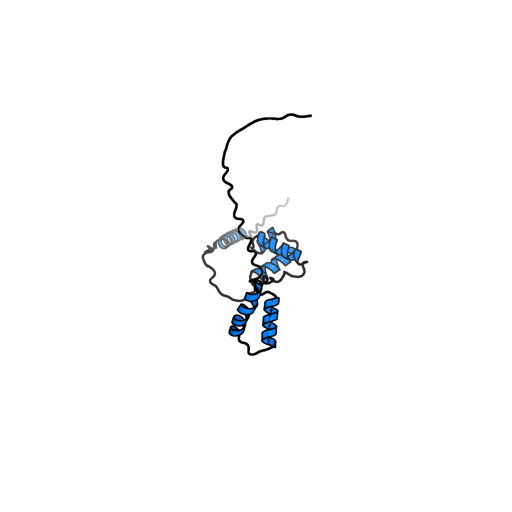8 105 MET A O 1
ATOM 833 N N . VAL A 1 106 ? 4.433 2.525 -15.531 1.00 83.00 106 VAL A N 1
ATOM 834 C CA . VAL A 1 106 ? 4.703 1.633 -16.656 1.00 83.00 106 VAL A CA 1
ATOM 835 C C . VAL A 1 106 ? 5.741 2.331 -17.528 1.00 83.00 106 VAL A C 1
ATOM 837 O O . VAL A 1 106 ? 5.538 3.463 -17.970 1.00 83.00 106 VAL A O 1
ATOM 840 N N . LYS A 1 107 ? 6.902 1.697 -17.727 1.00 79.75 107 LYS A N 1
ATOM 841 C CA . LYS A 1 107 ? 7.955 2.266 -18.574 1.00 79.75 107 LYS A CA 1
ATOM 842 C C . LYS A 1 107 ? 7.374 2.486 -19.974 1.00 79.75 107 LYS A C 1
ATOM 844 O O . LYS A 1 107 ? 6.784 1.567 -20.533 1.00 79.75 107 LYS A O 1
ATOM 849 N N . LYS A 1 108 ? 7.585 3.678 -20.545 1.00 80.06 108 LYS A N 1
ATOM 850 C CA . LYS A 1 108 ? 7.067 4.132 -21.855 1.00 80.06 108 LYS A CA 1
ATOM 851 C C . LYS A 1 108 ? 7.667 3.394 -23.068 1.00 80.06 108 LYS A C 1
ATOM 853 O O . LYS A 1 108 ? 7.819 3.973 -24.138 1.00 80.06 108 LYS A O 1
ATOM 858 N N . ILE A 1 109 ? 8.095 2.146 -22.914 1.00 86.56 109 ILE A N 1
ATOM 859 C CA . ILE A 1 109 ? 8.595 1.351 -24.032 1.00 86.56 109 ILE A CA 1
ATOM 860 C C . ILE A 1 109 ? 7.396 0.593 -24.583 1.00 86.56 109 ILE A C 1
ATOM 862 O O . ILE A 1 109 ? 6.802 -0.218 -23.873 1.00 86.56 109 ILE A O 1
ATOM 866 N N . SER A 1 110 ? 7.033 0.874 -25.835 1.00 86.00 110 SER A N 1
ATOM 867 C CA . SER A 1 110 ? 5.988 0.114 -26.517 1.00 86.00 110 SER A CA 1
ATOM 868 C C . SER A 1 110 ? 6.372 -1.366 -26.582 1.00 86.00 110 SER A C 1
ATOM 870 O O . SER A 1 110 ? 7.556 -1.708 -26.662 1.00 86.00 110 SER A O 1
ATOM 872 N N . LEU A 1 111 ? 5.374 -2.254 -26.574 1.00 87.88 111 LEU A N 1
ATOM 873 C CA . LEU A 1 111 ? 5.598 -3.700 -26.678 1.00 87.88 111 LEU A CA 1
ATOM 874 C C . LEU A 1 111 ? 6.451 -4.047 -27.910 1.00 87.88 111 LEU A C 1
ATOM 876 O O . LEU A 1 111 ? 7.367 -4.854 -27.828 1.00 87.88 111 LEU A O 1
ATOM 880 N N . ARG A 1 112 ? 6.232 -3.338 -29.023 1.00 85.75 112 ARG A N 1
ATOM 881 C CA . ARG A 1 112 ? 7.016 -3.487 -30.253 1.00 85.75 112 ARG A CA 1
ATOM 882 C C . ARG A 1 112 ? 8.498 -3.162 -30.061 1.00 85.75 112 ARG A C 1
ATOM 884 O O . ARG A 1 112 ? 9.337 -3.943 -30.486 1.00 85.75 112 ARG A O 1
ATOM 891 N N . ILE A 1 113 ? 8.831 -2.037 -29.419 1.00 88.44 113 ILE A N 1
ATOM 892 C CA . ILE A 1 113 ? 10.236 -1.676 -29.160 1.00 88.44 113 ILE A CA 1
ATOM 893 C C . ILE A 1 113 ? 10.884 -2.717 -28.245 1.00 88.44 113 ILE A C 1
ATOM 895 O O . ILE A 1 113 ? 12.039 -3.069 -28.457 1.00 88.44 113 ILE A O 1
ATOM 899 N N . ARG A 1 114 ? 10.144 -3.232 -27.255 1.00 91.31 114 ARG A N 1
ATOM 900 C CA . ARG A 1 114 ? 10.634 -4.313 -26.394 1.00 91.31 114 ARG A CA 1
ATOM 901 C C . ARG A 1 114 ? 10.993 -5.554 -27.215 1.00 91.31 114 ARG A C 1
ATOM 903 O O . ARG A 1 114 ? 12.100 -6.044 -27.052 1.00 91.31 114 ARG A O 1
ATOM 910 N N . ASN A 1 115 ? 10.109 -5.990 -28.112 1.00 93.31 115 ASN A N 1
ATOM 911 C CA . ASN A 1 115 ? 10.330 -7.180 -28.938 1.00 93.31 115 ASN A CA 1
ATOM 912 C C . ASN A 1 115 ? 11.508 -7.014 -29.913 1.00 93.31 115 ASN A C 1
ATOM 914 O O . ASN A 1 115 ? 12.278 -7.941 -30.130 1.00 93.31 115 ASN A O 1
ATOM 918 N N . VAL A 1 116 ? 11.685 -5.814 -30.474 1.00 91.25 116 VAL A N 1
ATOM 919 C CA . VAL A 1 116 ? 12.846 -5.513 -31.327 1.00 91.25 116 VAL A CA 1
ATOM 920 C C . VAL A 1 116 ? 14.147 -5.599 -30.530 1.00 91.25 116 VAL A C 1
ATOM 922 O O . VAL A 1 116 ? 15.119 -6.160 -31.023 1.00 91.25 116 VAL A O 1
ATOM 925 N N . ILE A 1 117 ? 14.168 -5.072 -29.301 1.00 91.12 117 ILE A N 1
ATOM 926 C CA . ILE A 1 117 ? 15.349 -5.160 -28.433 1.00 91.12 117 ILE A CA 1
ATOM 927 C C . ILE A 1 117 ? 15.640 -6.620 -28.075 1.00 91.12 117 ILE A C 1
ATOM 929 O O . ILE A 1 117 ? 16.797 -7.019 -28.139 1.00 91.12 117 ILE A O 1
ATOM 933 N N . THR A 1 118 ? 14.620 -7.417 -27.734 1.00 95.44 118 THR A N 1
ATOM 934 C CA . THR A 1 118 ? 14.825 -8.841 -27.424 1.00 95.44 118 THR A CA 1
ATOM 935 C C . THR A 1 118 ? 15.393 -9.591 -28.623 1.00 95.44 118 THR A C 1
ATOM 937 O O . THR A 1 118 ? 16.422 -10.230 -28.471 1.00 95.44 118 THR A O 1
ATOM 940 N N . TRP A 1 119 ? 14.851 -9.402 -29.832 1.00 95.19 119 TRP A N 1
ATOM 941 C CA . TRP A 1 119 ? 15.395 -10.049 -31.034 1.00 95.19 119 TRP A CA 1
ATOM 942 C C . TRP A 1 119 ? 16.836 -9.645 -31.350 1.00 95.19 119 TRP A C 1
ATOM 944 O O . TRP A 1 119 ? 17.610 -10.465 -31.830 1.00 95.19 119 TRP A O 1
ATOM 954 N N . GLN A 1 120 ? 17.216 -8.390 -31.095 1.00 94.94 120 GLN A N 1
ATOM 955 C CA . GLN A 1 120 ? 18.597 -7.946 -31.296 1.00 94.94 120 GLN A CA 1
ATOM 956 C C . GLN A 1 120 ? 19.568 -8.584 -30.298 1.00 94.94 120 GLN A C 1
ATOM 958 O O . GLN A 1 120 ? 20.694 -8.871 -30.683 1.00 94.94 120 GLN A O 1
ATOM 963 N N . ILE A 1 121 ? 19.132 -8.809 -29.055 1.00 96.19 121 ILE A N 1
ATOM 964 C CA . ILE A 1 121 ? 19.919 -9.513 -28.033 1.00 96.19 121 ILE A CA 1
ATOM 965 C C . ILE A 1 121 ? 20.018 -11.007 -28.368 1.00 96.19 121 ILE A C 1
ATOM 967 O O . ILE A 1 121 ? 21.088 -11.585 -28.223 1.00 96.19 121 ILE A O 1
ATOM 971 N N . ASP A 1 122 ? 18.930 -11.616 -28.847 1.00 96.31 122 ASP A N 1
ATOM 972 C CA . ASP A 1 122 ? 18.911 -13.033 -29.230 1.00 96.31 122 ASP A CA 1
ATOM 973 C C . ASP A 1 122 ? 19.810 -13.306 -30.450 1.00 96.31 122 ASP A C 1
ATOM 975 O O . ASP A 1 122 ? 20.454 -14.349 -30.526 1.00 96.31 122 ASP A O 1
ATOM 979 N N . ALA A 1 123 ? 19.869 -12.366 -31.400 1.00 96.75 123 ALA A N 1
ATOM 980 C CA . ALA A 1 123 ? 20.725 -12.466 -32.582 1.00 96.75 123 ALA A CA 1
ATOM 981 C C . ALA A 1 123 ? 22.208 -12.177 -32.286 1.00 96.75 123 ALA A C 1
ATOM 983 O O . ALA A 1 123 ? 23.078 -12.789 -32.900 1.00 96.75 123 ALA A O 1
ATOM 984 N N . ASP A 1 124 ? 22.498 -11.239 -31.379 1.00 96.38 124 ASP A N 1
ATOM 985 C CA . ASP A 1 124 ? 23.857 -10.889 -30.959 1.00 96.38 124 ASP A CA 1
ATOM 986 C C . ASP A 1 124 ? 23.897 -10.629 -29.439 1.00 96.38 124 ASP A C 1
ATOM 988 O O . ASP A 1 124 ? 23.614 -9.511 -28.989 1.00 96.38 124 ASP A O 1
ATOM 992 N N . PRO A 1 125 ? 24.269 -11.634 -28.624 1.00 96.38 125 PRO A N 1
ATOM 993 C CA . PRO A 1 125 ? 24.267 -11.506 -27.168 1.00 96.38 125 PRO A CA 1
ATOM 994 C C . PRO A 1 125 ? 25.367 -10.573 -26.641 1.00 96.38 125 PRO A C 1
ATOM 996 O O . PRO A 1 125 ? 25.305 -10.158 -25.482 1.00 96.38 125 PRO A O 1
ATOM 999 N N . HIS A 1 126 ? 26.359 -10.211 -27.464 1.00 96.31 126 HIS A N 1
ATOM 1000 C CA . HIS A 1 126 ? 27.429 -9.280 -27.091 1.00 96.31 126 HIS A CA 1
ATOM 1001 C C . HIS A 1 126 ? 27.079 -7.815 -27.393 1.00 96.31 126 HIS A C 1
ATOM 1003 O O . HIS A 1 126 ? 27.888 -6.913 -27.141 1.00 96.31 126 HIS A O 1
ATOM 1009 N N . ILE A 1 127 ? 25.868 -7.546 -27.893 1.00 95.56 127 ILE A N 1
ATOM 1010 C CA . ILE A 1 127 ? 25.434 -6.191 -28.212 1.00 95.56 127 ILE A CA 1
ATOM 1011 C C . ILE A 1 127 ? 25.377 -5.311 -26.954 1.00 95.56 127 ILE A C 1
ATOM 1013 O O . ILE A 1 127 ? 24.688 -5.584 -25.970 1.00 95.56 127 ILE A O 1
ATOM 1017 N N . THR A 1 128 ? 26.109 -4.199 -26.980 1.00 96.12 128 THR A N 1
ATOM 1018 C CA . THR A 1 128 ? 26.137 -3.266 -25.850 1.00 96.12 128 THR A CA 1
ATOM 1019 C C . THR A 1 128 ? 24.902 -2.362 -25.840 1.00 96.12 128 THR A C 1
ATOM 1021 O O . THR A 1 128 ? 24.298 -2.058 -26.873 1.00 96.12 128 THR A O 1
ATOM 1024 N N . SER A 1 129 ? 24.535 -1.852 -24.661 1.00 91.25 129 SER A N 1
ATOM 1025 C CA . SER A 1 129 ? 23.400 -0.928 -24.503 1.00 91.25 129 SER A CA 1
ATOM 1026 C C . SER A 1 129 ? 23.553 0.365 -25.317 1.00 91.25 129 SER A C 1
ATOM 1028 O O . SER A 1 129 ? 22.556 0.929 -25.771 1.00 91.25 129 SER A O 1
ATOM 1030 N N . ARG A 1 130 ? 24.795 0.816 -25.546 1.00 92.06 130 ARG A N 1
ATOM 1031 C CA . ARG A 1 130 ? 25.114 1.963 -26.405 1.00 92.06 130 ARG A CA 1
ATOM 1032 C C . ARG A 1 130 ? 24.727 1.689 -27.859 1.00 92.06 130 ARG A C 1
ATOM 1034 O O . ARG A 1 130 ? 23.962 2.464 -28.427 1.00 92.06 130 ARG A O 1
ATOM 1041 N N . VAL A 1 131 ? 25.152 0.548 -28.403 1.00 92.69 131 VAL A N 1
ATOM 1042 C CA . VAL A 1 131 ? 24.819 0.124 -29.774 1.00 92.69 131 VAL A CA 1
ATOM 1043 C C . VAL A 1 131 ? 23.307 -0.074 -29.936 1.00 92.69 131 VAL A C 1
ATOM 1045 O O . VAL A 1 131 ? 22.736 0.328 -30.949 1.00 92.69 131 VAL A O 1
ATOM 1048 N N . LEU A 1 132 ? 22.621 -0.623 -28.926 1.00 91.56 132 LEU A N 1
ATOM 1049 C CA . LEU A 1 132 ? 21.156 -0.737 -28.933 1.00 91.56 132 LEU A CA 1
ATOM 1050 C C . LEU A 1 132 ? 20.461 0.633 -28.996 1.00 91.56 132 LEU A C 1
ATOM 1052 O O . LEU A 1 132 ? 19.488 0.798 -29.734 1.00 91.56 132 LEU A O 1
ATOM 1056 N N . ASN A 1 133 ? 20.949 1.632 -28.257 1.00 88.31 133 ASN A N 1
ATOM 1057 C CA . ASN A 1 133 ? 20.383 2.983 -28.287 1.00 88.31 133 ASN A CA 1
ATOM 1058 C C . ASN A 1 133 ? 20.629 3.686 -29.630 1.00 88.31 133 ASN A C 1
ATOM 1060 O O . ASN A 1 133 ? 19.714 4.329 -30.148 1.00 88.31 133 ASN A O 1
ATOM 1064 N N . GLU A 1 134 ? 21.816 3.515 -30.213 1.00 90.38 134 GLU A N 1
ATOM 1065 C CA . GLU A 1 134 ? 22.170 4.040 -31.540 1.00 90.38 134 GLU A CA 1
ATOM 1066 C C . GLU A 1 134 ? 21.328 3.384 -32.653 1.00 90.38 134 GLU A C 1
ATOM 1068 O O . GLU A 1 134 ? 20.845 4.064 -33.557 1.00 90.38 134 GLU A O 1
ATOM 1073 N N . LYS A 1 135 ? 21.043 2.077 -32.561 1.00 85.06 135 LYS A N 1
ATOM 1074 C CA . LYS A 1 135 ? 20.141 1.380 -33.500 1.00 85.06 135 LYS A CA 1
ATOM 1075 C C . LYS A 1 135 ? 18.665 1.729 -33.281 1.00 85.06 135 LYS A C 1
ATOM 1077 O O . LYS A 1 135 ? 17.869 1.706 -34.217 1.00 85.06 135 LYS A O 1
ATOM 1082 N N . LYS A 1 136 ? 18.256 2.064 -32.057 1.00 78.19 136 LYS A N 1
ATOM 1083 C CA . LYS A 1 136 ? 16.857 2.399 -31.756 1.00 78.19 136 LYS A CA 1
ATOM 1084 C C . LYS A 1 136 ? 16.409 3.691 -32.440 1.00 78.19 136 LYS A C 1
ATOM 1086 O O . LYS A 1 136 ? 15.267 3.758 -32.900 1.00 78.19 136 LYS A O 1
ATOM 1091 N N . THR A 1 137 ? 17.271 4.706 -32.522 1.00 70.56 137 THR A N 1
ATOM 1092 C CA . THR A 1 137 ? 16.937 5.985 -33.175 1.00 70.56 137 THR A CA 1
ATOM 1093 C C . THR A 1 137 ? 16.662 5.804 -34.669 1.00 70.56 137 THR A C 1
ATOM 1095 O O . THR A 1 137 ? 15.706 6.389 -35.178 1.00 70.56 137 THR A O 1
ATOM 1098 N N . SER A 1 138 ? 17.401 4.924 -35.352 1.00 73.94 138 SER A N 1
ATOM 1099 C CA . SER A 1 138 ? 17.189 4.639 -36.779 1.00 73.94 138 SER A CA 1
ATOM 1100 C C . SER A 1 138 ? 15.891 3.865 -37.054 1.00 73.94 138 SER A C 1
ATOM 1102 O O . SER A 1 138 ? 15.213 4.120 -38.052 1.00 73.94 138 SER A O 1
ATOM 1104 N N . ILE A 1 139 ? 15.488 2.973 -36.142 1.00 69.88 139 ILE A N 1
ATOM 1105 C CA . ILE A 1 139 ? 14.251 2.181 -36.257 1.00 69.88 139 ILE A CA 1
ATOM 1106 C C . ILE A 1 139 ? 13.012 3.028 -35.925 1.00 69.88 139 ILE A C 1
ATOM 1108 O O . ILE A 1 139 ? 11.994 2.948 -36.618 1.00 69.88 139 ILE A O 1
ATOM 1112 N N . VAL A 1 140 ? 13.087 3.868 -34.888 1.00 66.56 140 VAL A N 1
ATOM 1113 C CA . VAL A 1 140 ? 11.970 4.735 -34.473 1.00 66.56 140 VAL A CA 1
ATOM 1114 C C . VAL A 1 140 ? 11.799 5.919 -35.433 1.00 66.56 140 VAL A C 1
ATOM 1116 O O . VAL A 1 140 ? 10.666 6.267 -35.771 1.00 66.56 140 VAL A O 1
ATOM 1119 N N . GLY A 1 141 ? 12.896 6.488 -35.946 1.00 60.31 141 GLY A N 1
ATOM 1120 C CA . GLY A 1 141 ? 12.871 7.623 -36.875 1.00 60.31 141 GLY A CA 1
ATOM 1121 C C . GLY A 1 141 ? 12.150 7.334 -38.197 1.00 60.31 141 GLY A C 1
ATOM 1122 O O . GLY A 1 141 ? 11.448 8.204 -38.710 1.00 60.31 141 GLY A O 1
ATOM 1123 N N . LYS A 1 142 ? 12.216 6.095 -38.709 1.00 58.47 142 LYS A N 1
ATOM 1124 C CA . LYS A 1 142 ? 11.517 5.698 -39.949 1.00 58.47 142 LYS A CA 1
ATOM 1125 C C . LYS A 1 142 ? 9.991 5.616 -39.812 1.00 58.47 142 LYS A C 1
ATOM 1127 O O . LYS A 1 142 ? 9.297 5.645 -40.823 1.00 58.47 142 LYS A O 1
ATOM 1132 N N . CYS A 1 143 ? 9.458 5.517 -38.591 1.00 51.47 143 CYS A N 1
ATOM 1133 C CA . CYS A 1 143 ? 8.020 5.336 -38.366 1.00 51.47 143 CYS A CA 1
ATOM 1134 C C . CYS A 1 143 ? 7.276 6.645 -38.048 1.00 51.47 143 CYS A C 1
ATOM 1136 O O . CYS A 1 143 ? 6.057 6.690 -38.182 1.00 51.47 143 CYS A O 1
ATOM 1138 N N . ILE A 1 144 ? 7.977 7.708 -37.636 1.00 53.75 144 ILE A N 1
ATOM 1139 C CA . ILE A 1 144 ? 7.342 8.974 -37.221 1.00 53.75 144 ILE A CA 1
ATOM 1140 C C . ILE A 1 144 ? 7.159 9.938 -38.408 1.00 53.75 144 ILE A C 1
ATOM 1142 O O . ILE A 1 144 ? 6.263 10.779 -38.386 1.00 53.75 144 ILE A O 1
ATOM 1146 N N . SER A 1 145 ? 7.926 9.788 -39.492 1.00 51.88 145 SER A N 1
ATOM 1147 C CA . SER A 1 145 ? 7.877 10.712 -40.636 1.00 51.88 145 SER A CA 1
ATOM 1148 C C . SER A 1 145 ? 6.630 10.595 -41.525 1.00 51.88 145 SER A C 1
ATOM 1150 O O . SER A 1 145 ? 6.408 11.484 -42.341 1.00 51.88 145 SER A O 1
ATOM 1152 N N . LYS A 1 146 ? 5.792 9.558 -41.367 1.00 54.31 146 LYS A N 1
ATOM 1153 C CA . LYS A 1 146 ? 4.588 9.362 -42.203 1.00 54.31 146 LYS A CA 1
ATOM 1154 C C . LYS A 1 146 ? 3.265 9.787 -41.561 1.00 54.31 146 LYS A C 1
ATOM 1156 O O . LYS A 1 146 ? 2.280 9.902 -42.274 1.00 54.31 146 LYS A O 1
ATOM 1161 N N . ASN A 1 147 ? 3.253 10.125 -40.270 1.00 49.44 147 ASN A N 1
ATOM 1162 C CA . ASN A 1 147 ? 2.070 10.689 -39.605 1.00 49.44 147 ASN A CA 1
ATOM 1163 C C . ASN A 1 147 ? 2.231 12.194 -39.348 1.00 49.44 147 ASN A C 1
ATOM 1165 O O . ASN A 1 147 ? 1.756 12.716 -38.338 1.00 49.44 147 ASN A O 1
ATOM 1169 N N . ARG A 1 148 ? 2.869 12.912 -40.287 1.00 46.12 148 ARG A N 1
ATOM 1170 C CA . ARG A 1 148 ? 2.619 14.346 -40.461 1.00 46.12 148 ARG A CA 1
ATOM 1171 C C . ARG A 1 148 ? 1.179 14.491 -40.941 1.00 46.12 148 ARG A C 1
ATOM 1173 O O . ARG A 1 148 ? 0.913 14.620 -42.128 1.00 46.12 148 ARG A O 1
ATOM 1180 N N . TRP A 1 149 ? 0.264 14.549 -39.982 1.00 49.53 149 TRP A N 1
ATOM 1181 C CA . TRP A 1 149 ? -0.866 15.463 -40.053 1.00 49.53 149 TRP A CA 1
ATOM 1182 C C . TRP A 1 149 ? -0.302 16.891 -40.136 1.00 49.53 149 TRP A C 1
ATOM 1184 O O . TRP A 1 149 ? -0.346 17.671 -39.192 1.00 49.53 149 TRP A O 1
ATOM 1194 N N . TRP A 1 150 ? 0.324 17.204 -41.268 1.00 49.66 150 TRP A N 1
ATOM 1195 C CA . TRP A 1 150 ? 0.256 18.531 -41.832 1.00 49.66 150 TRP A CA 1
ATOM 1196 C C . TRP A 1 150 ? -1.192 18.672 -42.276 1.00 49.66 150 TRP A C 1
ATOM 1198 O O . TRP A 1 150 ? -1.566 18.219 -43.354 1.00 49.66 150 TRP A O 1
ATOM 1208 N N . MET A 1 151 ? -2.024 19.255 -41.414 1.00 45.72 151 MET A N 1
ATOM 1209 C CA . MET A 1 151 ? -3.102 20.060 -41.960 1.00 45.72 151 MET A CA 1
ATOM 1210 C C . MET A 1 151 ? -2.405 21.171 -42.749 1.00 45.72 151 MET A C 1
ATOM 1212 O O . MET A 1 151 ? -1.577 21.873 -42.157 1.00 45.72 151 MET A O 1
ATOM 1216 N N . PRO A 1 152 ? -2.648 21.321 -44.062 1.00 51.56 152 PRO A N 1
ATOM 1217 C CA . PRO A 1 152 ? -2.282 22.563 -44.712 1.00 51.56 152 PRO A CA 1
ATOM 1218 C C . PRO A 1 152 ? -2.984 23.665 -43.922 1.00 51.56 152 PRO A C 1
ATOM 1220 O O . PRO A 1 152 ? -4.183 23.569 -43.649 1.00 51.56 152 PRO A O 1
ATOM 1223 N N . ALA A 1 153 ? -2.215 24.655 -43.471 1.00 55.75 153 ALA A N 1
ATOM 1224 C CA . ALA A 1 153 ? -2.779 25.872 -42.923 1.00 55.75 153 ALA A CA 1
ATOM 1225 C C . ALA A 1 153 ? -3.834 26.353 -43.924 1.00 55.75 153 ALA A C 1
ATOM 1227 O O . ALA A 1 153 ? -3.506 26.630 -45.077 1.00 55.75 153 ALA A O 1
ATOM 1228 N N . MET A 1 154 ? -5.105 26.354 -43.521 1.00 52.47 154 MET A N 1
ATOM 1229 C CA . MET A 1 154 ? -6.150 26.973 -44.317 1.00 52.47 154 MET A CA 1
ATOM 1230 C C . MET A 1 154 ? -5.874 28.466 -44.293 1.00 52.47 154 MET A C 1
ATOM 1232 O O . MET A 1 154 ? -6.221 29.166 -43.345 1.00 52.47 154 MET A O 1
ATOM 1236 N N . THR A 1 155 ? -5.176 28.934 -45.319 1.00 62.28 155 THR A N 1
ATOM 1237 C CA . THR A 1 155 ? -5.052 30.345 -45.639 1.00 62.28 155 THR A CA 1
ATOM 1238 C C . THR A 1 155 ? -6.460 30.832 -45.953 1.00 62.28 155 THR A C 1
ATOM 1240 O O . THR A 1 155 ? -6.998 30.592 -47.031 1.00 62.28 155 THR A O 1
ATOM 1243 N N . THR A 1 156 ? -7.104 31.455 -44.974 1.00 62.72 156 THR A N 1
ATOM 1244 C CA . THR A 1 156 ? -8.355 32.178 -45.174 1.00 62.72 156 THR A CA 1
ATOM 1245 C C . THR A 1 156 ? -8.090 33.312 -46.161 1.00 62.72 156 THR A C 1
ATOM 1247 O O . THR A 1 156 ? -7.430 34.294 -45.819 1.00 62.72 156 THR A O 1
ATOM 1250 N N . LEU A 1 157 ? -8.573 33.166 -47.396 1.00 48.50 157 LEU A N 1
ATOM 1251 C CA . LEU A 1 157 ? -8.663 34.260 -48.357 1.00 48.50 157 LEU A CA 1
ATOM 1252 C C . LEU A 1 157 ? -9.659 35.286 -47.806 1.00 48.50 157 LEU A C 1
ATOM 1254 O O . LEU A 1 157 ? -10.867 35.062 -47.796 1.00 48.50 157 LEU A O 1
ATOM 1258 N N . VAL A 1 158 ? -9.132 36.404 -47.314 1.00 60.16 158 VAL A N 1
ATOM 1259 C CA . VAL A 1 158 ? -9.900 37.622 -47.064 1.00 60.16 158 VAL A CA 1
ATOM 1260 C C . VAL A 1 158 ? -10.250 38.198 -48.435 1.00 60.16 158 VAL A C 1
ATOM 1262 O O . VAL A 1 158 ? -9.430 38.851 -49.074 1.00 60.16 158 VAL A O 1
ATOM 1265 N N . THR A 1 159 ? -11.451 37.894 -48.924 1.00 60.91 159 THR A N 1
ATOM 1266 C CA . THR A 1 159 ? -12.032 38.542 -50.101 1.00 60.91 159 THR A CA 1
ATOM 1267 C C . THR A 1 159 ? -12.408 39.972 -49.722 1.00 60.91 159 THR A C 1
ATOM 1269 O O . THR A 1 159 ? -13.417 40.216 -49.063 1.00 60.91 159 THR A O 1
ATOM 1272 N N . THR A 1 160 ? -11.569 40.925 -50.113 1.00 58.38 160 THR A N 1
ATOM 1273 C CA . THR A 1 160 ? -11.858 42.358 -50.086 1.00 58.38 160 THR A CA 1
ATOM 1274 C C . THR A 1 160 ? -13.038 42.640 -51.017 1.00 58.38 160 THR A C 1
ATOM 1276 O O . THR A 1 160 ? -12.942 42.470 -52.230 1.00 58.38 160 THR A O 1
ATOM 1279 N N . GLY A 1 161 ? -14.171 43.044 -50.439 1.00 56.66 161 GLY A N 1
ATOM 1280 C CA . GLY A 1 161 ? -15.342 43.495 -51.181 1.00 56.66 161 GLY A CA 1
ATOM 1281 C C . GLY A 1 161 ? -15.057 44.817 -51.890 1.00 56.66 161 GLY A C 1
ATOM 1282 O O . GLY A 1 161 ? -14.917 45.852 -51.242 1.00 56.66 161 GLY A O 1
ATOM 1283 N N . ALA A 1 162 ? -14.979 44.776 -53.219 1.00 58.62 162 ALA A N 1
ATOM 1284 C CA . ALA A 1 162 ? -15.013 45.957 -54.067 1.00 58.62 162 ALA A CA 1
ATOM 1285 C C . ALA A 1 162 ? -16.477 46.338 -54.327 1.00 58.62 162 ALA A C 1
ATOM 1287 O O . ALA A 1 162 ? -17.240 45.588 -54.934 1.00 58.62 162 ALA A O 1
ATOM 1288 N N . VAL A 1 163 ? -16.857 47.509 -53.823 1.00 64.12 163 VAL A N 1
ATOM 1289 C CA . VAL A 1 163 ? -18.153 48.153 -54.032 1.00 64.12 163 VAL A CA 1
ATOM 1290 C C . VAL A 1 163 ? -18.084 48.957 -55.332 1.00 64.12 163 VAL A C 1
ATOM 1292 O O . VAL A 1 163 ? -17.488 50.024 -55.366 1.00 64.12 163 VAL A O 1
ATOM 1295 N N . HIS A 1 164 ? -18.722 48.459 -56.385 1.00 52.34 164 HIS A N 1
ATOM 1296 C CA . HIS A 1 164 ? -19.237 49.237 -57.517 1.00 52.34 164 HIS A CA 1
ATOM 1297 C C . HIS A 1 164 ? -20.558 48.542 -57.890 1.00 52.34 164 HIS A C 1
ATOM 1299 O O . HIS A 1 164 ? -20.567 47.347 -58.144 1.00 52.34 164 HIS A O 1
ATOM 1305 N N . GLY A 1 165 ? -21.741 49.140 -57.779 1.00 60.66 165 GLY A N 1
ATOM 1306 C CA . GLY A 1 165 ? -22.086 50.491 -58.187 1.00 60.66 165 GLY A CA 1
ATOM 1307 C C . GLY A 1 165 ? -22.557 50.441 -59.640 1.00 60.66 165 GLY A C 1
ATOM 1308 O O . GLY A 1 165 ? -21.712 50.453 -60.524 1.00 60.66 165 GLY A O 1
ATOM 1309 N N . LEU A 1 166 ? -23.889 50.417 -59.817 1.00 51.00 166 LEU A N 1
ATOM 1310 C CA . LEU A 1 166 ? -24.712 50.846 -60.968 1.00 51.00 166 LEU A CA 1
ATOM 1311 C C . LEU A 1 166 ? -25.738 49.799 -61.469 1.00 51.00 166 LEU A C 1
ATOM 1313 O O . LEU A 1 166 ? -25.423 48.805 -62.111 1.00 51.00 166 LEU A O 1
ATOM 1317 N N . ASN A 1 167 ? -26.996 50.114 -61.139 1.00 53.72 167 ASN A N 1
ATOM 1318 C CA . ASN A 1 167 ? -28.275 49.815 -61.807 1.00 53.72 167 ASN A CA 1
ATOM 1319 C C . ASN A 1 167 ? -28.268 50.204 -63.312 1.00 53.72 167 ASN A C 1
ATOM 1321 O O . ASN A 1 167 ? -27.307 50.846 -63.736 1.00 53.72 167 ASN A O 1
ATOM 1325 N N . PRO A 1 168 ? -29.379 50.090 -64.083 1.00 68.25 168 PRO A N 1
ATOM 1326 C CA . PRO A 1 168 ? -30.599 49.259 -63.988 1.00 68.25 168 PRO A CA 1
ATOM 1327 C C . PRO A 1 168 ? -30.960 48.600 -65.361 1.00 68.25 168 PRO A C 1
ATOM 1329 O O . PRO A 1 168 ? -30.263 48.784 -66.353 1.00 68.25 168 PRO A O 1
ATOM 1332 N N . THR A 1 169 ? -32.171 48.026 -65.460 1.00 55.53 169 THR A N 1
ATOM 1333 C CA . THR A 1 169 ? -33.136 48.195 -66.590 1.00 55.53 169 THR A CA 1
ATOM 1334 C C . THR A 1 169 ? -33.423 46.974 -67.482 1.00 55.53 169 THR A C 1
ATOM 1336 O O . THR A 1 169 ? -32.620 46.606 -68.331 1.00 55.53 169 THR A O 1
ATOM 1339 N N . SER A 1 170 ? -34.692 46.528 -67.404 1.00 56.25 170 SER A N 1
ATOM 1340 C CA . SER A 1 170 ? -35.521 45.958 -68.496 1.00 56.25 170 SER A CA 1
ATOM 1341 C C . SER A 1 170 ? -35.187 44.508 -68.922 1.00 56.25 170 SER A C 1
ATOM 1343 O O . SER A 1 170 ? -34.031 44.122 -68.906 1.00 56.25 170 SER A O 1
ATOM 1345 N N . LEU A 1 171 ? -36.092 43.575 -69.240 1.00 53.47 171 LEU A N 1
ATOM 134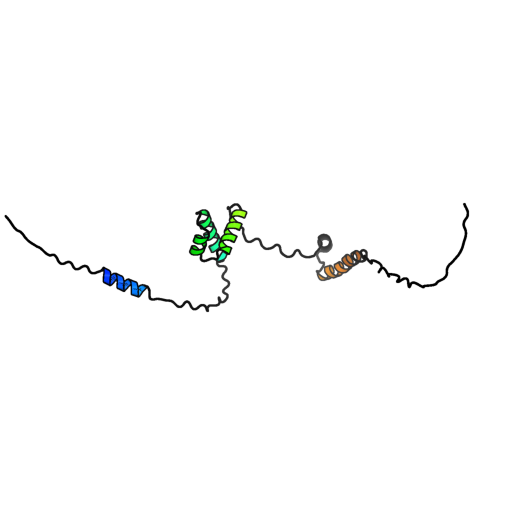6 C CA . LEU A 1 171 ? -37.436 43.544 -69.843 1.00 53.47 171 LEU A CA 1
ATOM 1347 C C . LEU A 1 171 ? -38.129 42.245 -69.355 1.00 53.47 171 LEU A C 1
ATOM 1349 O O . LEU A 1 171 ? -37.512 41.188 -69.354 1.00 53.47 171 LEU A O 1
ATOM 1353 N N . ILE A 1 172 ? -39.326 42.271 -68.764 1.00 59.19 172 ILE A N 1
ATOM 1354 C CA . ILE A 1 172 ? -40.626 41.961 -69.402 1.00 59.19 172 ILE A CA 1
ATOM 1355 C C . ILE A 1 172 ? -40.530 41.153 -70.713 1.00 59.19 172 ILE A C 1
ATOM 1357 O O . ILE A 1 172 ? -40.306 41.748 -71.761 1.00 59.19 172 ILE A O 1
ATOM 1361 N N . THR A 1 173 ? -40.873 39.857 -70.702 1.00 54.12 173 THR A N 1
ATOM 1362 C CA . THR A 1 173 ? -41.930 39.300 -71.580 1.00 54.12 173 THR A CA 1
ATOM 1363 C C . THR A 1 173 ? -42.404 37.915 -71.110 1.00 54.12 173 THR A C 1
ATOM 1365 O O . THR A 1 173 ? -41.590 37.064 -70.780 1.00 54.12 173 THR A O 1
ATOM 1368 N N . ARG A 1 174 ? -43.740 37.809 -71.057 1.00 59.03 174 ARG A N 1
ATOM 1369 C CA . ARG A 1 174 ? -44.684 36.672 -70.980 1.00 59.03 174 ARG A CA 1
ATOM 1370 C C . ARG A 1 174 ? -44.166 35.240 -70.887 1.00 59.03 174 ARG A C 1
ATOM 1372 O O . ARG A 1 174 ? -43.499 34.795 -71.841 1.00 59.03 174 ARG A O 1
#

Secondary structure (DSSP, 8-state):
---------------HHHHHHHHHHHTT--------------------HHHHHHHHHHHHHHTT--HHHHHHHH---HHHHHHHHHHHHHTTTSSPPP-PPPPPPPPS--HHHHHHHHHHHHH-TT--HHHHHHHHHHHHHHHHTT----------------------------